Protein AF-A0A932UB85-F1 (afdb_monomer_lite)

Sequence (72 aa):
MVTANNQQDELPGQLPKNRPDGVSERNWEIVRLRVQKGLTYREISRNYGISQERVRQIVERALLDERYLTGC

Foldseek 3Di:
DDDPPPPPDDDLQDFDPDDFPPDDPLLVVLLCCCRVVVDQLVVSCVVVVHDSVVSVVSNVVLVPDVSGRPDD

pLDDT: mean 74.38, std 17.02, range [36.44, 92.38]

Secondary structure (DSSP, 8-state):
-----------S----SSPPTT--HHHHHHHHHHHTS---HHHHHHHHT--HHHHHHHHHHHHHSGGG----

Radius of gyration: 14.46 Å; chains: 1; bounding box: 29×38×35 Å

Structure (mmCIF, N/CA/C/O backbone):
data_AF-A0A932UB85-F1
#
_entry.id   AF-A0A932UB85-F1
#
loop_
_atom_site.group_PDB
_atom_site.id
_atom_site.type_symbol
_atom_site.label_atom_id
_atom_site.label_alt_id
_atom_site.labe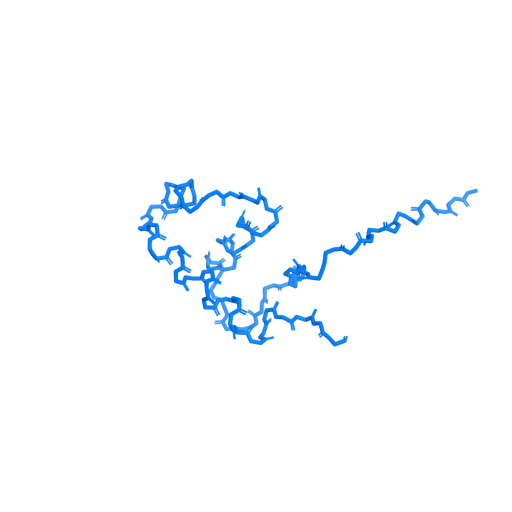l_comp_id
_atom_site.label_asym_id
_atom_site.label_entity_id
_atom_site.label_seq_id
_atom_site.pdbx_PDB_ins_code
_atom_site.Cartn_x
_atom_site.Cartn_y
_atom_site.Cartn_z
_atom_site.occupancy
_atom_site.B_iso_or_equiv
_atom_site.auth_seq_id
_atom_site.auth_comp_id
_atom_site.auth_asym_id
_atom_site.auth_atom_id
_atom_site.pdbx_PDB_model_num
ATOM 1 N N . MET A 1 1 ? -17.025 27.458 -23.261 1.00 36.84 1 MET A N 1
ATOM 2 C CA . MET A 1 1 ? -17.112 25.986 -23.183 1.00 36.84 1 MET A CA 1
ATOM 3 C C . MET A 1 1 ? -15.723 25.456 -22.884 1.00 36.84 1 MET A C 1
ATOM 5 O O . MET A 1 1 ? -14.829 25.866 -23.603 1.00 36.84 1 MET A O 1
ATOM 9 N N . VAL A 1 2 ? -15.623 24.595 -21.856 1.00 45.69 2 VAL A N 1
ATOM 10 C CA . VAL A 1 2 ? -14.602 23.547 -21.591 1.00 45.69 2 VAL A CA 1
ATOM 11 C C . VAL A 1 2 ? -13.124 24.009 -21.527 1.00 45.69 2 VAL A C 1
ATOM 13 O O . VAL A 1 2 ? -12.644 24.696 -22.409 1.00 45.69 2 VAL A O 1
ATOM 16 N N . THR A 1 3 ? -12.306 23.736 -20.509 1.00 41.81 3 THR A N 1
ATOM 17 C CA . THR A 1 3 ? -12.286 22.675 -19.493 1.00 41.81 3 THR A CA 1
ATOM 18 C C . THR A 1 3 ? -11.523 23.210 -18.281 1.00 41.81 3 THR A C 1
ATOM 20 O O . THR A 1 3 ? -10.440 23.773 -18.436 1.00 41.81 3 THR A O 1
ATOM 23 N N . ALA A 1 4 ? -12.067 23.027 -17.076 1.00 45.22 4 ALA A N 1
ATOM 24 C CA . ALA A 1 4 ? -11.321 23.191 -15.835 1.00 45.22 4 ALA A CA 1
ATOM 25 C C . ALA A 1 4 ? -10.203 22.137 -15.802 1.00 45.22 4 ALA A C 1
ATOM 27 O O . ALA A 1 4 ? -10.431 20.994 -15.408 1.00 45.22 4 ALA A O 1
ATOM 28 N N . ASN A 1 5 ? -9.013 22.494 -16.284 1.00 53.47 5 ASN A N 1
ATOM 29 C CA . ASN A 1 5 ? -7.829 21.657 -16.145 1.00 53.47 5 ASN A CA 1
ATOM 30 C C . ASN A 1 5 ? -7.333 21.801 -14.710 1.00 53.47 5 ASN A C 1
ATOM 32 O O . ASN A 1 5 ? -6.513 22.650 -14.379 1.00 53.47 5 ASN A O 1
ATOM 36 N N . ASN A 1 6 ? -7.947 20.986 -13.857 1.00 59.50 6 ASN A N 1
ATOM 37 C CA . ASN A 1 6 ? -7.564 20.743 -12.483 1.00 59.50 6 ASN A CA 1
ATOM 38 C C . ASN A 1 6 ? -6.149 20.145 -12.487 1.00 59.50 6 ASN A C 1
ATOM 40 O O . ASN A 1 6 ? -5.984 18.937 -12.657 1.00 59.50 6 ASN A O 1
ATOM 44 N N . GLN A 1 7 ? -5.145 21.015 -12.365 1.00 52.47 7 GLN A N 1
ATOM 45 C CA . GLN A 1 7 ? -3.780 20.670 -11.987 1.00 52.47 7 GLN A CA 1
ATOM 46 C C . GLN A 1 7 ? -3.840 19.919 -10.655 1.00 52.47 7 GLN A C 1
ATOM 48 O O . GLN A 1 7 ? -3.893 20.524 -9.587 1.00 52.47 7 GLN A O 1
ATOM 53 N N . GLN A 1 8 ? -3.882 18.589 -10.712 1.00 48.91 8 GLN A N 1
ATOM 54 C CA . GLN A 1 8 ? -3.568 17.758 -9.557 1.00 48.91 8 GLN A CA 1
ATOM 55 C C . GLN A 1 8 ? -2.050 17.731 -9.422 1.00 48.91 8 GLN A C 1
ATOM 57 O O . GLN A 1 8 ? -1.370 16.807 -9.864 1.00 48.91 8 GLN A O 1
ATOM 62 N N . ASP A 1 9 ? -1.566 18.835 -8.869 1.00 44.56 9 ASP A N 1
ATOM 63 C CA . ASP A 1 9 ? -0.207 19.071 -8.431 1.00 44.56 9 ASP A CA 1
ATOM 64 C C . ASP A 1 9 ? 0.119 18.111 -7.262 1.00 44.56 9 ASP A C 1
ATOM 66 O O . ASP A 1 9 ? -0.418 18.214 -6.161 1.00 44.56 9 ASP A O 1
ATOM 70 N N . GLU A 1 10 ? 0.863 17.057 -7.600 1.00 48.22 10 GLU A N 1
ATOM 71 C CA . GLU A 1 10 ? 2.117 16.643 -6.951 1.00 48.22 10 GLU A CA 1
ATOM 72 C C . GLU A 1 10 ? 2.126 16.239 -5.454 1.00 48.22 10 GLU A C 1
ATOM 74 O O . GLU A 1 10 ? 2.460 16.995 -4.548 1.00 48.22 10 GLU A O 1
ATOM 79 N N . LEU A 1 11 ? 1.960 14.931 -5.216 1.00 45.31 11 LEU A N 1
ATOM 80 C CA . LEU A 1 11 ? 2.865 14.181 -4.330 1.00 45.31 11 LEU A CA 1
ATOM 81 C C . LEU A 1 11 ? 3.862 13.425 -5.232 1.00 45.31 11 LEU A C 1
ATOM 83 O O . LEU A 1 11 ? 3.389 12.759 -6.163 1.00 45.31 11 LEU A O 1
ATOM 87 N N . PRO A 1 12 ? 5.187 13.407 -4.965 1.00 46.75 12 PRO A N 1
ATOM 88 C CA . PRO A 1 12 ? 6.084 12.425 -5.575 1.00 46.75 12 PRO A CA 1
ATOM 89 C C . PRO A 1 12 ? 5.777 11.051 -4.950 1.00 46.75 12 PRO A C 1
ATOM 91 O O . PRO A 1 12 ? 6.434 10.611 -4.013 1.00 46.75 12 PRO A O 1
ATOM 94 N N . GLY A 1 13 ? 4.672 10.417 -5.351 1.00 51.94 13 GLY A N 1
ATOM 95 C CA . GLY A 1 13 ? 4.122 9.287 -4.593 1.00 51.94 13 GLY A CA 1
ATOM 96 C C . GLY A 1 13 ? 2.816 8.713 -5.130 1.00 51.94 13 GLY A C 1
ATOM 97 O O . GLY A 1 13 ? 1.968 8.275 -4.354 1.00 51.94 13 GLY A O 1
ATOM 98 N N . GLN A 1 14 ? 2.618 8.732 -6.446 1.00 53.41 14 GLN A N 1
ATOM 99 C CA . GLN A 1 14 ? 1.449 8.120 -7.071 1.00 53.41 14 GLN A CA 1
ATOM 100 C C . GLN A 1 14 ? 1.804 6.698 -7.508 1.00 53.41 14 GLN A C 1
ATOM 102 O O . GLN A 1 14 ? 2.624 6.503 -8.401 1.00 53.41 14 GLN A O 1
ATOM 107 N N . LEU A 1 15 ? 1.182 5.694 -6.877 1.00 64.12 15 LEU A N 1
ATOM 108 C CA . LEU A 1 15 ? 1.201 4.327 -7.408 1.00 64.12 15 LEU A CA 1
ATOM 109 C C . LEU A 1 15 ? 0.691 4.340 -8.857 1.00 64.12 15 LEU A C 1
ATOM 111 O O . LEU A 1 15 ? -0.272 5.067 -9.135 1.00 64.12 15 LEU A O 1
ATOM 115 N N . PRO A 1 16 ? 1.257 3.518 -9.759 1.00 66.75 16 PRO A N 1
ATOM 116 C CA . PRO A 1 16 ? 0.820 3.479 -11.147 1.00 66.75 16 PRO A CA 1
ATOM 117 C C . PRO A 1 16 ? -0.689 3.214 -11.237 1.00 66.75 16 PRO A C 1
ATOM 119 O O . PRO A 1 16 ? -1.267 2.475 -10.443 1.00 66.75 16 PRO A O 1
ATOM 122 N N . LYS A 1 17 ? -1.371 3.821 -12.215 1.00 68.88 17 LYS A N 1
ATOM 123 C CA . LYS A 1 17 ? -2.826 3.634 -12.385 1.00 68.88 17 LYS A CA 1
ATOM 124 C C . LYS A 1 17 ? -3.194 2.162 -12.632 1.00 68.88 17 LYS A C 1
ATOM 126 O O . LYS A 1 17 ? -4.283 1.729 -12.257 1.00 68.88 17 LYS A O 1
ATOM 131 N N . ASN A 1 18 ? -2.271 1.409 -13.228 1.00 76.19 18 ASN A N 1
ATOM 132 C CA . ASN A 1 18 ? -2.424 0.002 -13.570 1.00 76.19 18 ASN A CA 1
ATOM 133 C C . ASN A 1 18 ? -1.592 -0.886 -12.640 1.00 76.19 18 ASN A C 1
ATOM 135 O O . ASN A 1 18 ? -0.515 -0.496 -12.196 1.00 76.19 18 ASN A O 1
ATOM 139 N N . ARG A 1 19 ? -2.084 -2.107 -12.399 1.00 78.56 19 ARG A N 1
ATOM 140 C CA . ARG A 1 19 ? -1.350 -3.140 -11.662 1.00 78.56 19 ARG A CA 1
ATOM 141 C C . ARG A 1 19 ? -0.079 -3.525 -12.443 1.00 78.56 19 ARG A C 1
ATOM 143 O O . ARG A 1 19 ? -0.223 -3.933 -13.596 1.00 78.56 19 ARG A O 1
ATOM 150 N N . PRO A 1 20 ? 1.122 -3.450 -11.842 1.00 76.31 20 PRO A N 1
ATOM 151 C CA . PRO A 1 20 ? 2.346 -3.901 -12.493 1.00 76.31 20 PRO A CA 1
ATOM 152 C C . PRO A 1 20 ? 2.320 -5.409 -12.783 1.00 76.31 20 PRO A C 1
ATOM 154 O O . PRO A 1 20 ? 1.694 -6.195 -12.064 1.00 76.31 20 PRO A O 1
ATOM 157 N N . ASP A 1 21 ? 2.999 -5.814 -13.856 1.00 73.06 21 ASP A N 1
ATOM 158 C CA . ASP A 1 21 ? 3.060 -7.216 -14.271 1.00 73.06 21 ASP A CA 1
ATOM 159 C C . ASP A 1 21 ? 3.830 -8.068 -13.242 1.00 73.06 21 ASP A C 1
ATOM 161 O O . ASP A 1 21 ? 4.817 -7.620 -12.647 1.00 73.06 21 ASP A O 1
ATOM 165 N N . GLY A 1 22 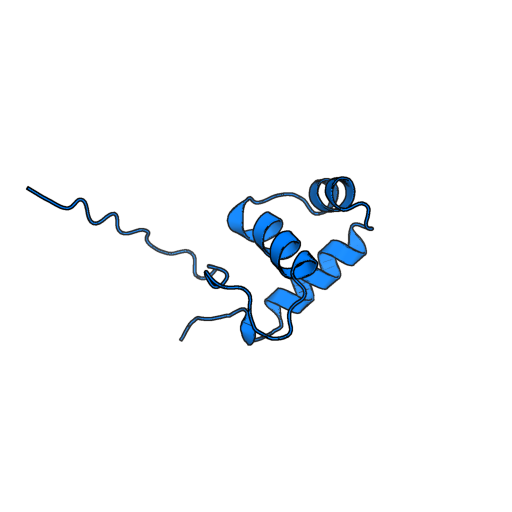? 3.353 -9.289 -12.983 1.00 75.12 22 GLY A N 1
ATOM 166 C CA . GLY A 1 22 ? 3.905 -10.181 -11.954 1.00 75.12 22 GLY A CA 1
ATOM 167 C C . GLY A 1 22 ? 3.478 -9.874 -10.511 1.00 75.12 22 GLY A C 1
ATOM 168 O O . GLY A 1 22 ? 3.913 -10.562 -9.587 1.00 75.12 22 GLY A O 1
ATOM 169 N N . VAL A 1 23 ? 2.607 -8.884 -10.290 1.00 80.44 23 VAL A N 1
ATOM 170 C CA . VAL A 1 23 ? 2.054 -8.570 -8.965 1.00 80.44 23 VAL A CA 1
ATOM 171 C C . VAL A 1 23 ? 0.672 -9.186 -8.799 1.00 80.44 23 VAL A C 1
ATOM 173 O O . VAL A 1 23 ? -0.242 -8.931 -9.582 1.00 80.44 23 VAL A O 1
ATOM 176 N N . SER A 1 24 ? 0.491 -9.956 -7.724 1.00 86.31 24 SER A N 1
ATOM 177 C CA . SER A 1 24 ? -0.817 -10.505 -7.366 1.00 86.31 24 SER A CA 1
ATOM 178 C C . SER A 1 24 ? -1.833 -9.397 -7.097 1.00 86.31 24 SER A C 1
ATOM 180 O O . SER A 1 24 ? -1.549 -8.441 -6.376 1.00 86.31 24 SER A O 1
ATOM 182 N N . GLU A 1 25 ? -3.056 -9.583 -7.593 1.00 85.69 25 GLU A N 1
ATOM 183 C CA . GLU A 1 25 ? -4.179 -8.652 -7.411 1.00 85.69 25 GLU A CA 1
ATOM 184 C C . GLU A 1 25 ? -4.379 -8.231 -5.951 1.00 85.69 25 GLU A C 1
ATOM 186 O O . GLU A 1 25 ? -4.486 -7.047 -5.643 1.00 85.69 25 GLU A O 1
ATOM 191 N N . ARG A 1 26 ? -4.298 -9.201 -5.036 1.00 87.06 26 ARG A N 1
ATOM 192 C CA . ARG A 1 26 ? -4.390 -8.968 -3.594 1.00 87.06 26 ARG A CA 1
ATOM 193 C C . ARG A 1 26 ? -3.322 -8.004 -3.067 1.00 87.06 26 ARG A C 1
ATOM 195 O O . ARG A 1 26 ? -3.623 -7.142 -2.248 1.00 87.06 26 ARG A O 1
ATOM 202 N N . ASN A 1 27 ? -2.071 -8.160 -3.501 1.00 87.00 27 ASN A N 1
ATOM 203 C CA . ASN A 1 27 ? -0.972 -7.312 -3.036 1.00 87.00 27 ASN A CA 1
ATOM 204 C C . ASN A 1 27 ? -1.129 -5.890 -3.572 1.00 87.00 27 ASN A C 1
ATOM 206 O O . ASN A 1 27 ? -0.939 -4.930 -2.830 1.00 87.00 27 ASN A O 1
ATOM 210 N N . TRP A 1 28 ? -1.535 -5.773 -4.836 1.00 86.19 28 TRP A N 1
ATOM 211 C CA . TRP A 1 28 ? -1.839 -4.493 -5.459 1.00 86.19 28 TRP A CA 1
ATOM 212 C C . TRP A 1 28 ? -2.931 -3.728 -4.706 1.00 86.19 28 TRP A C 1
ATOM 214 O O . TRP A 1 28 ? -2.778 -2.542 -4.417 1.00 86.19 28 TRP A O 1
ATOM 224 N N . GLU A 1 29 ? -4.008 -4.412 -4.321 1.00 88.62 29 GLU A N 1
ATOM 225 C CA . GLU A 1 29 ? -5.113 -3.782 -3.605 1.00 88.62 29 GLU A CA 1
ATOM 226 C C . GLU A 1 29 ? -4.710 -3.311 -2.200 1.00 88.62 29 GLU A C 1
ATOM 228 O O . GLU A 1 29 ? -5.023 -2.187 -1.811 1.00 88.62 29 GLU A O 1
ATOM 233 N N . ILE A 1 30 ? -3.923 -4.111 -1.474 1.00 89.75 30 ILE A N 1
ATOM 234 C CA . ILE A 1 30 ? -3.358 -3.747 -0.164 1.00 89.75 30 ILE A CA 1
ATOM 235 C C . ILE A 1 30 ? -2.519 -2.465 -0.255 1.00 89.75 30 ILE A C 1
ATOM 237 O O . ILE A 1 30 ? -2.677 -1.548 0.556 1.00 89.75 30 ILE A O 1
ATOM 241 N N . VAL A 1 31 ? -1.642 -2.390 -1.255 1.00 87.00 31 VAL A N 1
ATOM 242 C CA . VAL A 1 31 ? -0.754 -1.245 -1.490 1.00 87.00 31 VAL A CA 1
ATOM 243 C C . VAL A 1 31 ? -1.570 -0.009 -1.874 1.00 87.00 31 VAL A C 1
ATOM 245 O O . VAL A 1 31 ? -1.367 1.070 -1.317 1.00 87.00 31 VAL A O 1
ATOM 248 N N . ARG A 1 32 ? -2.591 -0.178 -2.720 1.00 86.19 32 ARG A N 1
ATOM 249 C CA . ARG A 1 32 ? -3.541 0.879 -3.080 1.00 86.19 32 ARG A CA 1
ATOM 250 C C . ARG A 1 32 ? -4.318 1.410 -1.878 1.00 86.19 32 ARG A C 1
ATOM 252 O O . ARG A 1 32 ? -4.449 2.620 -1.732 1.00 86.19 32 ARG A O 1
ATOM 259 N N . LEU A 1 33 ? -4.829 0.546 -1.005 1.00 86.94 33 LEU A N 1
ATOM 260 C CA . LEU A 1 33 ? -5.554 0.972 0.197 1.00 86.94 33 LEU A CA 1
ATOM 261 C C . LEU A 1 33 ? -4.657 1.743 1.165 1.00 86.94 33 LEU A C 1
ATOM 263 O O . LEU A 1 33 ? -5.111 2.699 1.793 1.00 86.94 33 LEU A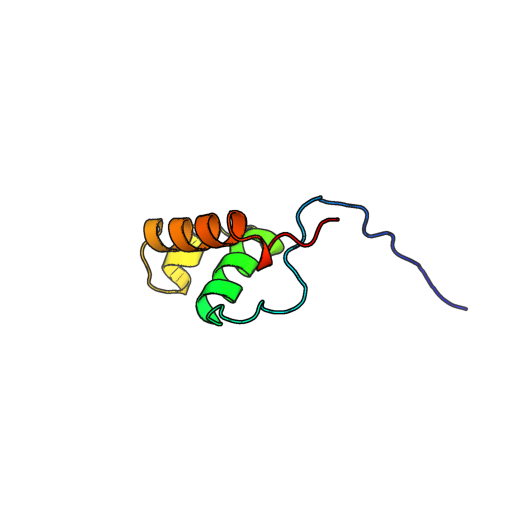 O 1
ATOM 267 N N . ARG A 1 34 ? -3.380 1.366 1.258 1.00 86.19 34 ARG A N 1
ATOM 268 C CA . ARG A 1 34 ? -2.411 2.082 2.084 1.00 86.19 34 ARG A CA 1
ATOM 269 C C . ARG A 1 34 ? -2.069 3.455 1.509 1.00 86.19 34 ARG A C 1
ATOM 271 O O . ARG A 1 34 ? -2.087 4.427 2.253 1.00 86.19 34 ARG A O 1
ATOM 278 N N . VAL A 1 35 ? -1.763 3.531 0.216 1.00 80.69 35 VAL A N 1
ATOM 279 C CA . VAL A 1 35 ? -1.227 4.748 -0.415 1.00 80.69 35 VAL A CA 1
ATOM 280 C C . VAL A 1 35 ? -2.331 5.686 -0.908 1.00 80.69 35 VAL A C 1
ATOM 282 O O . VAL A 1 35 ? -2.261 6.877 -0.644 1.00 80.69 35 VAL A O 1
ATOM 285 N N . GLN A 1 36 ? -3.378 5.181 -1.574 1.00 80.25 36 GLN A N 1
ATOM 286 C CA . GLN A 1 36 ? -4.472 6.028 -2.084 1.00 80.25 36 GLN A CA 1
ATOM 287 C C . GLN A 1 36 ? -5.520 6.354 -1.020 1.00 80.25 36 GLN A C 1
ATOM 289 O O . GLN A 1 36 ? -6.098 7.435 -1.053 1.00 80.25 36 GLN A O 1
ATOM 294 N N . LYS A 1 37 ? -5.816 5.422 -0.105 1.00 80.25 37 LYS A N 1
ATOM 295 C CA . LYS A 1 37 ? -6.853 5.630 0.920 1.00 80.25 37 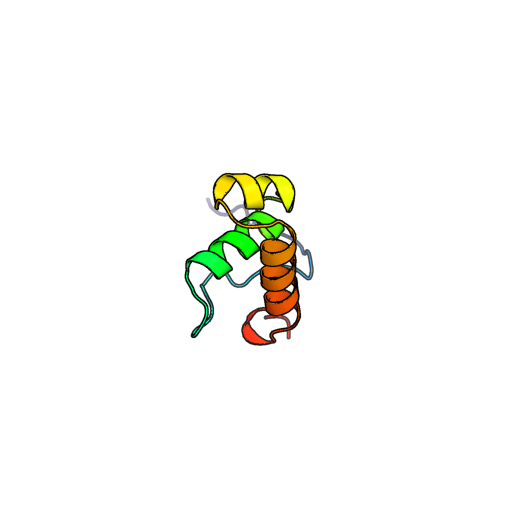LYS A CA 1
ATOM 296 C C . LYS A 1 37 ? -6.300 5.908 2.321 1.00 80.25 37 LYS A C 1
ATOM 298 O O . LYS A 1 37 ? -7.083 6.203 3.216 1.00 80.25 37 LYS A O 1
ATOM 303 N N . GLY A 1 38 ? -4.987 5.791 2.532 1.00 84.38 38 GLY A N 1
ATOM 304 C CA . GLY A 1 38 ? -4.358 6.087 3.821 1.00 84.38 38 GLY A CA 1
ATOM 305 C C . GLY A 1 38 ? -4.693 5.108 4.952 1.00 84.38 38 GLY A C 1
ATOM 306 O O . GLY A 1 38 ? -4.426 5.427 6.110 1.00 84.38 38 GLY A O 1
ATOM 307 N N . LEU A 1 39 ? -5.262 3.927 4.664 1.00 86.50 39 LEU A N 1
ATOM 308 C CA . LEU A 1 39 ? -5.664 2.988 5.719 1.00 86.50 39 LEU A CA 1
ATOM 309 C C . LEU A 1 39 ? -4.460 2.524 6.544 1.00 86.50 39 LEU A C 1
ATOM 311 O O . LEU A 1 39 ? -3.341 2.358 6.041 1.00 86.50 39 LEU A O 1
ATOM 315 N N . THR A 1 40 ? -4.692 2.258 7.827 1.00 89.19 40 THR A N 1
ATOM 316 C CA . THR A 1 40 ? -3.660 1.698 8.702 1.00 89.19 40 THR A CA 1
ATOM 317 C C . THR A 1 40 ? -3.432 0.213 8.423 1.00 89.19 40 THR A C 1
ATOM 319 O O . THR A 1 40 ? -4.335 -0.513 8.005 1.00 89.19 40 THR A O 1
ATOM 322 N N . TYR A 1 41 ? -2.228 -0.286 8.726 1.00 89.25 41 TYR A N 1
ATOM 323 C CA . TYR A 1 41 ? -1.923 -1.719 8.617 1.00 89.25 41 TYR A CA 1
ATOM 324 C C . TYR A 1 41 ? -2.902 -2.585 9.415 1.00 89.25 41 TYR A C 1
ATOM 326 O O . TYR A 1 41 ? -3.229 -3.690 8.994 1.00 89.25 41 TYR A O 1
ATOM 334 N N . ARG A 1 42 ? -3.413 -2.064 10.537 1.00 88.62 42 ARG A N 1
ATOM 335 C CA . ARG A 1 42 ? -4.415 -2.727 11.373 1.00 88.62 42 ARG A CA 1
ATOM 336 C C . ARG A 1 42 ? -5.758 -2.877 10.662 1.00 88.62 42 ARG A C 1
ATOM 338 O O . ARG A 1 42 ? -6.342 -3.956 10.691 1.00 88.62 42 ARG A O 1
ATOM 345 N N . GLU A 1 43 ? -6.247 -1.842 9.998 1.00 88.81 43 GLU A N 1
ATOM 346 C CA . GLU A 1 43 ? -7.517 -1.918 9.267 1.00 88.81 43 GLU A CA 1
ATOM 347 C C . GLU A 1 43 ? -7.410 -2.833 8.049 1.00 88.81 43 GLU A C 1
ATOM 349 O O . GLU A 1 43 ? -8.276 -3.680 7.836 1.00 88.81 43 GLU A O 1
ATOM 354 N N . ILE A 1 44 ? -6.298 -2.743 7.315 1.00 89.75 44 ILE A N 1
ATOM 355 C CA . ILE A 1 44 ? -6.020 -3.621 6.175 1.00 89.75 44 ILE A CA 1
ATOM 356 C C . ILE A 1 44 ? -5.900 -5.077 6.652 1.00 89.75 44 ILE A C 1
ATOM 358 O O . ILE A 1 44 ? -6.519 -5.969 6.081 1.00 89.75 44 ILE A O 1
ATOM 362 N N . SER A 1 45 ? -5.184 -5.331 7.753 1.00 91.25 45 SER A N 1
ATOM 363 C CA . SER A 1 45 ? -5.058 -6.673 8.340 1.00 91.25 45 SER A CA 1
ATOM 364 C C . SER A 1 45 ? -6.416 -7.292 8.678 1.00 91.25 45 SER A C 1
ATOM 366 O O . SER A 1 45 ? -6.662 -8.459 8.377 1.00 91.25 45 SER A O 1
ATOM 368 N N . ARG A 1 46 ? -7.329 -6.485 9.233 1.00 91.56 46 ARG A N 1
ATOM 369 C CA . ARG A 1 46 ? -8.680 -6.909 9.610 1.00 91.56 46 ARG A CA 1
ATOM 370 C C . ARG A 1 46 ? -9.559 -7.180 8.393 1.00 91.56 46 ARG A C 1
ATOM 372 O O . ARG A 1 46 ? -10.345 -8.117 8.427 1.00 91.56 46 ARG A O 1
ATOM 379 N N . ASN A 1 47 ? -9.424 -6.377 7.341 1.00 87.75 47 ASN A N 1
ATOM 380 C CA . ASN A 1 47 ? -10.209 -6.515 6.117 1.00 87.75 47 ASN A CA 1
ATOM 381 C C . ASN A 1 47 ? -9.798 -7.760 5.306 1.00 87.75 47 ASN A C 1
ATOM 383 O O . ASN A 1 47 ? -10.655 -8.503 4.846 1.00 87.75 47 ASN A O 1
ATOM 387 N N . TYR A 1 48 ? -8.492 -8.038 5.214 1.00 87.19 48 TYR A N 1
ATOM 388 C CA . TYR A 1 48 ? -7.948 -9.157 4.427 1.00 87.19 48 TYR A CA 1
ATOM 389 C C . TYR A 1 48 ? -7.648 -10.425 5.235 1.00 87.19 48 TYR A C 1
ATOM 391 O O . TYR A 1 48 ? -7.137 -11.391 4.660 1.00 87.19 48 TYR A O 1
ATOM 399 N N . GLY A 1 49 ? -7.886 -10.417 6.549 1.00 90.38 49 GLY A N 1
ATOM 400 C CA . GLY A 1 49 ? -7.629 -11.558 7.434 1.00 90.38 49 GLY A CA 1
ATOM 401 C C . GLY A 1 49 ? -6.160 -11.999 7.480 1.00 90.38 49 GLY A C 1
ATOM 402 O O . GLY A 1 49 ? -5.882 -13.191 7.560 1.00 90.38 49 GLY A O 1
ATOM 403 N N . ILE A 1 50 ? -5.210 -11.066 7.379 1.00 89.19 50 ILE A N 1
ATOM 404 C CA . ILE A 1 50 ? -3.760 -11.347 7.424 1.00 89.19 50 ILE A CA 1
ATOM 405 C C . ILE A 1 50 ? -3.080 -10.537 8.505 1.00 89.19 50 ILE A C 1
ATOM 407 O O . ILE A 1 50 ? -3.546 -9.461 8.840 1.00 89.19 50 ILE A O 1
ATOM 411 N N . SER A 1 51 ? -1.943 -11.005 9.012 1.00 92.38 51 SER A N 1
ATOM 412 C CA . SER A 1 51 ? -1.171 -10.283 10.027 1.00 92.38 51 SER A CA 1
ATOM 413 C C . SER A 1 51 ? -0.710 -8.904 9.544 1.00 92.38 51 SER A C 1
ATOM 415 O O . SER A 1 51 ? -0.321 -8.734 8.388 1.00 92.38 51 SER A O 1
ATOM 417 N N . GLN A 1 52 ? -0.667 -7.927 10.453 1.00 91.38 52 GLN A N 1
ATOM 418 C CA . GLN A 1 52 ? -0.162 -6.573 10.169 1.00 91.38 52 GLN A CA 1
ATOM 419 C C . GLN A 1 52 ? 1.263 -6.589 9.610 1.00 91.38 52 GLN A C 1
ATOM 421 O O . GLN A 1 52 ? 1.580 -5.840 8.691 1.00 91.38 52 GLN A O 1
ATOM 426 N N . GLU A 1 53 ? 2.102 -7.491 10.118 1.00 91.50 53 GLU A N 1
ATOM 427 C CA . GLU A 1 53 ? 3.466 -7.681 9.632 1.00 91.50 53 GLU A CA 1
ATOM 428 C C . GLU A 1 53 ? 3.502 -8.132 8.169 1.00 91.50 53 GLU A C 1
ATOM 430 O O . GLU A 1 53 ? 4.307 -7.641 7.381 1.00 91.50 53 GLU A O 1
ATOM 435 N N . ARG A 1 54 ? 2.553 -8.985 7.759 1.00 90.12 54 ARG A N 1
ATOM 436 C CA . ARG A 1 54 ? 2.422 -9.399 6.361 1.00 90.12 54 ARG A CA 1
ATOM 437 C C . ARG A 1 54 ? 2.009 -8.233 5.470 1.00 90.12 54 ARG A C 1
ATOM 439 O O . ARG A 1 54 ? 2.551 -8.091 4.3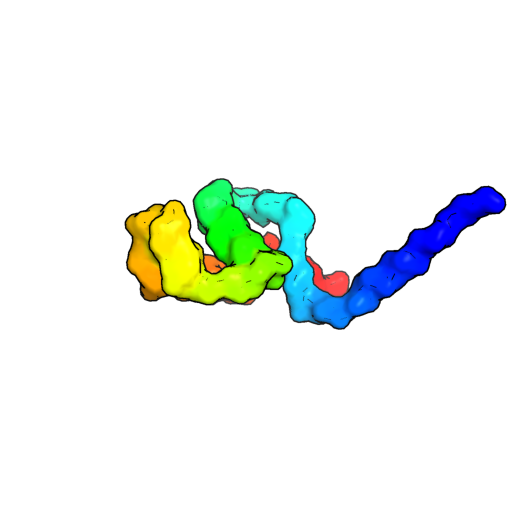79 1.00 90.12 54 ARG A O 1
ATOM 446 N N . VAL A 1 55 ? 1.090 -7.386 5.938 1.00 90.88 55 VAL A N 1
ATOM 447 C CA . VAL A 1 55 ? 0.704 -6.153 5.232 1.00 90.88 55 VAL A CA 1
ATOM 448 C C . VAL A 1 55 ? 1.914 -5.230 5.077 1.00 90.88 55 VAL A C 1
ATOM 450 O O . VAL A 1 55 ? 2.172 -4.750 3.976 1.00 90.88 55 VAL A O 1
ATOM 453 N N . ARG A 1 56 ? 2.693 -5.028 6.147 1.00 90.12 56 ARG A N 1
ATOM 454 C CA . ARG A 1 56 ? 3.915 -4.217 6.117 1.00 90.12 56 ARG A CA 1
ATOM 455 C C . ARG A 1 56 ? 4.920 -4.752 5.099 1.00 90.12 56 ARG A C 1
ATOM 457 O O . ARG A 1 56 ? 5.369 -3.978 4.269 1.00 90.12 56 ARG A O 1
ATOM 464 N N . GLN A 1 57 ? 5.214 -6.053 5.112 1.00 90.00 57 GLN A N 1
ATOM 465 C CA . GLN A 1 57 ? 6.123 -6.679 4.141 1.00 90.00 57 GLN A CA 1
ATOM 466 C C . GLN A 1 57 ? 5.662 -6.479 2.693 1.00 90.00 57 GLN A C 1
ATOM 468 O O . GLN A 1 57 ? 6.485 -6.239 1.817 1.00 90.00 57 GLN A O 1
ATOM 473 N N . ILE A 1 58 ? 4.355 -6.584 2.429 1.00 88.75 58 ILE A N 1
ATOM 474 C CA . ILE A 1 58 ? 3.791 -6.373 1.088 1.00 88.75 58 ILE A CA 1
ATOM 475 C C . ILE A 1 58 ? 3.992 -4.922 0.642 1.00 88.75 58 ILE A C 1
ATOM 477 O O . ILE A 1 58 ? 4.420 -4.692 -0.484 1.00 88.75 58 ILE A O 1
ATOM 481 N N . VAL A 1 59 ? 3.708 -3.958 1.521 1.00 86.06 59 VAL A N 1
ATOM 482 C CA . VAL A 1 59 ? 3.864 -2.528 1.220 1.00 86.06 59 VAL A CA 1
ATOM 483 C C . VAL A 1 59 ? 5.333 -2.154 1.054 1.00 86.06 59 VAL A C 1
ATOM 485 O O . VAL A 1 59 ? 5.682 -1.498 0.085 1.00 86.06 59 VAL A O 1
ATOM 488 N N 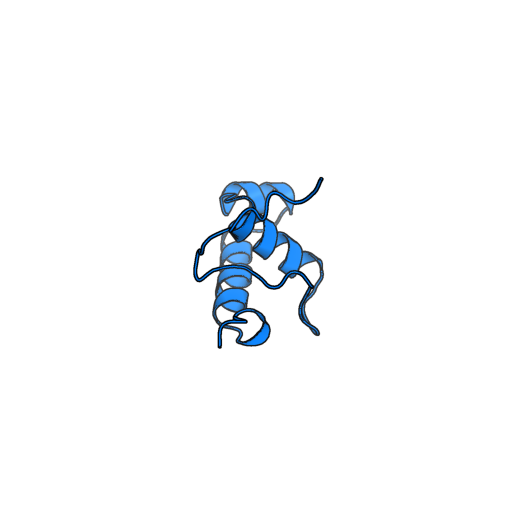. GLU A 1 60 ? 6.203 -2.602 1.954 1.00 86.19 60 GLU A N 1
ATOM 489 C CA . GLU A 1 60 ? 7.641 -2.331 1.903 1.00 86.19 60 GLU A CA 1
ATOM 490 C C . GLU A 1 60 ? 8.267 -2.921 0.637 1.00 86.19 60 GLU A C 1
ATOM 492 O O . GLU A 1 60 ? 8.986 -2.231 -0.078 1.00 86.19 60 GLU A O 1
ATOM 497 N N . ARG A 1 61 ? 7.904 -4.161 0.286 1.00 84.19 61 ARG A N 1
ATOM 498 C CA . ARG A 1 61 ? 8.361 -4.793 -0.952 1.00 84.19 61 ARG A CA 1
ATOM 499 C C . ARG A 1 61 ? 7.826 -4.100 -2.199 1.00 84.19 61 ARG A C 1
ATOM 501 O O . ARG A 1 61 ? 8.540 -4.059 -3.184 1.00 84.19 61 ARG A O 1
ATOM 508 N N . ALA A 1 62 ? 6.613 -3.555 -2.160 1.00 81.69 62 ALA A N 1
ATOM 509 C CA . ALA A 1 62 ? 6.090 -2.751 -3.258 1.00 81.69 62 ALA A CA 1
ATOM 510 C C . ALA A 1 62 ? 6.821 -1.407 -3.389 1.00 81.69 62 ALA A C 1
ATOM 512 O O . ALA A 1 62 ? 7.093 -0.987 -4.498 1.00 81.69 62 ALA A O 1
ATOM 513 N N . LEU A 1 63 ? 7.181 -0.748 -2.285 1.00 75.81 63 LEU A N 1
ATOM 514 C CA . LEU A 1 63 ? 7.912 0.527 -2.319 1.00 75.81 63 LEU A CA 1
ATOM 515 C C . LEU A 1 63 ? 9.382 0.373 -2.738 1.00 75.81 63 LEU A C 1
ATOM 517 O O . LEU A 1 63 ? 9.955 1.308 -3.284 1.00 75.81 63 LEU A O 1
ATOM 521 N N . LEU A 1 64 ? 9.987 -0.784 -2.463 1.00 76.75 64 LEU A N 1
ATOM 522 C CA . LEU A 1 64 ? 11.357 -1.122 -2.867 1.00 76.75 64 LEU A CA 1
ATOM 523 C C . LEU A 1 64 ? 11.455 -1.601 -4.321 1.00 76.75 64 LEU A C 1
ATOM 525 O O . LEU A 1 64 ? 12.549 -1.634 -4.878 1.00 76.75 64 LEU A O 1
ATOM 529 N N . ASP A 1 65 ? 10.344 -2.032 -4.914 1.00 74.44 65 ASP A N 1
ATOM 530 C CA . ASP A 1 65 ? 10.326 -2.606 -6.252 1.00 74.44 65 ASP A CA 1
ATOM 531 C C . ASP A 1 65 ? 10.147 -1.495 -7.297 1.00 74.44 65 ASP A C 1
ATOM 533 O O . ASP A 1 65 ? 9.148 -0.774 -7.310 1.00 74.44 65 ASP A O 1
ATOM 537 N N . GLU A 1 66 ? 11.124 -1.359 -8.197 1.00 63.50 66 GLU A N 1
ATOM 538 C CA . GLU A 1 66 ? 11.158 -0.315 -9.234 1.00 63.50 66 GLU A CA 1
ATOM 539 C C . GLU A 1 66 ? 9.931 -0.349 -10.162 1.00 63.50 66 GLU A C 1
ATOM 541 O O . GLU A 1 66 ? 9.580 0.665 -10.761 1.00 63.50 66 GLU A O 1
ATOM 546 N N . ARG A 1 67 ? 9.199 -1.474 -10.236 1.00 62.47 67 ARG A N 1
ATOM 547 C CA . ARG A 1 67 ? 7.947 -1.569 -11.009 1.00 62.47 67 ARG A CA 1
ATOM 548 C C . ARG A 1 67 ? 6.807 -0.727 -10.421 1.00 62.47 67 ARG A C 1
ATOM 550 O O . ARG A 1 67 ? 5.776 -0.577 -11.075 1.00 62.47 67 ARG A O 1
ATOM 557 N N . TYR A 1 68 ? 6.956 -0.211 -9.201 1.00 58.47 68 TYR A N 1
ATOM 558 C CA . TYR A 1 68 ? 5.972 0.633 -8.514 1.00 58.47 68 TYR A CA 1
ATOM 559 C C . TYR A 1 68 ? 6.371 2.111 -8.441 1.00 58.47 68 TYR A C 1
ATOM 561 O O . TYR A 1 68 ? 5.523 2.940 -8.109 1.00 58.47 68 TYR A O 1
ATOM 569 N N . LEU A 1 69 ? 7.623 2.450 -8.758 1.00 57.66 69 LEU A N 1
ATOM 570 C CA . LEU A 1 69 ? 8.135 3.819 -8.785 1.00 57.66 69 LEU A CA 1
ATOM 571 C C . LEU A 1 69 ? 8.220 4.303 -10.239 1.00 57.66 69 LEU A C 1
ATOM 573 O O . LEU A 1 69 ? 9.288 4.338 -10.838 1.00 57.66 69 LEU A O 1
ATOM 577 N N . THR A 1 70 ? 7.091 4.695 -10.832 1.00 52.97 70 THR A N 1
ATOM 578 C CA . THR A 1 70 ? 7.125 5.499 -12.066 1.00 52.97 70 THR A CA 1
ATOM 579 C C . THR A 1 70 ? 7.360 6.961 -11.705 1.00 52.97 70 THR A C 1
ATOM 581 O O . THR A 1 70 ? 6.414 7.690 -11.413 1.00 52.97 70 THR A O 1
ATOM 584 N N . GLY A 1 71 ? 8.631 7.358 -11.706 1.00 48.00 71 GLY A N 1
ATOM 585 C CA . GLY A 1 71 ? 9.091 8.735 -11.560 1.00 48.00 71 GLY A CA 1
ATOM 586 C C . GLY A 1 71 ? 10.478 8.905 -12.181 1.00 48.00 71 GLY A C 1
ATOM 587 O O . GLY A 1 71 ? 11.473 8.929 -11.461 1.00 48.00 71 GLY A O 1
ATOM 588 N N . CYS A 1 72 ? 10.526 8.994 -13.511 1.00 36.44 72 CYS A N 1
ATOM 589 C CA . CYS A 1 72 ? 11.557 9.733 -14.238 1.00 36.44 72 CYS A CA 1
ATOM 590 C C . CYS A 1 72 ? 10.869 10.889 -14.959 1.00 36.44 72 CYS A C 1
ATOM 592 O O . CYS A 1 72 ? 9.758 10.647 -15.488 1.00 36.44 72 CYS A O 1
#